Protein AF-A0A1S0UBB4-F1 (afdb_monomer_lite)

Foldseek 3Di:
DDPPPPPPPPCDPVNVVVVVVVVVVVVVVVVCVVVLVVLVVVLVVLVVVLVVLCVVVVDPVVLVVVLVVVLVVLVVLQPDFPDDVVVVVVVCPPPDDDDDPDDDPPDPPTDGSDDVSRSSVVNVVSSVVSSVVSVD

Radius of gyration: 22.3 Å; chains: 1; bounding box: 66×46×52 Å

InterPro domains:
  IPR004932 Retrieval of early ER protein Rer1 [PF03248] (18-136)
  IPR004932 Retrieval of early ER protein Rer1 [PTHR10743] (4-136)

Secondary structure (DSSP, 8-state):
------------HHHHHHHHHHHHHHHHHHHHTT-HHHHHHHHHHHHHHHHHHHHHHT--HHHHHHHHHHHHHHHHHHHSBS--HHHHHHHTTSS----------------BSS-HHHHHHHHHHHHHHHHHHT--

Structure (mmCIF, N/CA/C/O backbone):
data_AF-A0A1S0UBB4-F1
#
_entry.id   AF-A0A1S0UBB4-F1
#
loop_
_atom_site.group_PDB
_atom_site.id
_atom_site.type_symbol
_atom_site.label_atom_id
_atom_site.label_alt_id
_atom_site.label_comp_id
_atom_site.label_asym_id
_atom_site.label_entity_id
_atom_site.label_seq_id
_atom_site.pdbx_PDB_ins_code
_atom_site.Cartn_x
_atom_site.Cartn_y
_atom_site.Cartn_z
_atom_site.occupancy
_atom_site.B_iso_or_equiv
_atom_site.auth_seq_id
_atom_site.auth_comp_id
_atom_site.auth_asym_id
_atom_site.auth_atom_id
_atom_site.pdbx_PDB_model_num
ATOM 1 N N . MET A 1 1 ? 46.750 29.339 -15.218 1.00 44.97 1 MET A N 1
ATOM 2 C CA . MET A 1 1 ? 46.501 27.895 -15.053 1.00 44.97 1 MET A CA 1
ATOM 3 C C . MET A 1 1 ? 45.672 27.759 -13.791 1.00 44.97 1 MET A C 1
ATOM 5 O O . MET A 1 1 ? 46.229 27.796 -12.705 1.00 44.97 1 MET A O 1
ATOM 9 N N . GLU A 1 2 ? 44.350 27.806 -13.948 1.00 42.06 2 GLU A N 1
ATOM 10 C CA . GLU A 1 2 ? 43.378 27.629 -12.864 1.00 42.06 2 GLU A CA 1
ATOM 11 C C . GLU A 1 2 ? 43.283 26.144 -12.527 1.00 42.06 2 GLU A C 1
ATOM 13 O O . GLU A 1 2 ? 42.892 25.338 -13.366 1.00 42.06 2 GLU A O 1
ATOM 18 N N . ASP A 1 3 ? 43.682 25.801 -11.308 1.00 49.94 3 ASP A N 1
ATOM 19 C CA . ASP A 1 3 ? 43.616 24.453 -10.755 1.00 49.94 3 ASP A CA 1
ATOM 20 C C . ASP A 1 3 ? 42.564 24.474 -9.635 1.00 49.94 3 ASP A C 1
ATOM 22 O O . ASP A 1 3 ? 42.865 24.693 -8.461 1.00 49.94 3 ASP A O 1
ATOM 26 N N . SER A 1 4 ? 41.285 24.427 -10.018 1.00 55.31 4 SER A N 1
ATOM 27 C CA . SER A 1 4 ? 40.160 24.593 -9.081 1.00 55.31 4 SER A CA 1
ATOM 28 C C . SER A 1 4 ? 38.869 23.879 -9.505 1.00 55.31 4 SER A C 1
ATOM 30 O O . SER A 1 4 ? 37.773 24.380 -9.261 1.00 55.31 4 SER A O 1
ATOM 32 N N . SER A 1 5 ? 38.947 22.684 -10.107 1.00 54.59 5 SER A N 1
ATOM 33 C CA . SER A 1 5 ? 37.729 21.928 -10.466 1.00 54.59 5 SER A CA 1
ATOM 34 C C . SER A 1 5 ? 37.812 20.404 -10.322 1.00 54.59 5 SER A C 1
ATOM 36 O O . SER A 1 5 ? 37.234 19.676 -11.119 1.00 54.59 5 SER A O 1
ATOM 38 N N . ASP A 1 6 ? 38.443 19.902 -9.255 1.00 54.12 6 ASP A N 1
ATOM 39 C CA . ASP A 1 6 ? 38.297 18.486 -8.865 1.00 54.12 6 ASP A CA 1
ATOM 40 C C . ASP A 1 6 ? 37.717 18.329 -7.448 1.00 54.12 6 ASP A C 1
ATOM 42 O O . ASP A 1 6 ? 38.118 17.487 -6.641 1.00 54.12 6 ASP A O 1
ATOM 46 N N . LEU A 1 7 ? 36.704 19.147 -7.137 1.00 55.44 7 LEU A N 1
ATOM 47 C CA . LEU A 1 7 ? 35.760 18.862 -6.055 1.00 55.44 7 LEU A CA 1
ATOM 48 C C . LEU A 1 7 ? 34.796 17.769 -6.527 1.00 55.44 7 LEU A C 1
ATOM 50 O O . LEU A 1 7 ? 33.606 17.996 -6.728 1.00 55.44 7 LEU A O 1
ATOM 54 N N . ARG A 1 8 ? 35.328 16.558 -6.719 1.00 60.72 8 ARG A N 1
ATOM 55 C CA . ARG A 1 8 ? 34.530 15.335 -6.796 1.00 60.72 8 ARG A CA 1
ATOM 56 C C . ARG A 1 8 ? 33.705 15.248 -5.523 1.00 60.72 8 ARG A C 1
ATOM 58 O O . ARG A 1 8 ? 34.230 14.908 -4.459 1.00 60.72 8 ARG A O 1
ATOM 65 N N . ASP A 1 9 ? 32.427 15.579 -5.661 1.00 58.94 9 ASP A N 1
ATOM 66 C CA . ASP A 1 9 ? 31.404 15.436 -4.639 1.00 58.94 9 ASP A CA 1
ATOM 67 C C . ASP A 1 9 ? 31.554 14.055 -4.005 1.00 58.94 9 ASP A C 1
ATOM 69 O O . ASP A 1 9 ? 31.320 13.016 -4.632 1.00 58.94 9 ASP A O 1
ATOM 73 N N . ARG A 1 10 ? 32.063 14.020 -2.770 1.00 57.59 10 ARG A N 1
ATOM 74 C CA . ARG A 1 10 ? 32.199 12.770 -2.032 1.00 57.59 10 ARG A CA 1
ATOM 75 C C . ARG A 1 10 ? 30.773 12.285 -1.803 1.00 57.59 10 ARG A C 1
ATOM 77 O O . ARG A 1 10 ? 30.052 12.956 -1.065 1.00 57.59 10 ARG A O 1
ATOM 84 N N . PRO A 1 11 ? 30.345 11.145 -2.378 1.00 56.31 11 PRO A N 1
ATOM 85 C CA . PRO A 1 11 ? 28.989 10.678 -2.164 1.00 56.31 11 PRO A CA 1
ATOM 86 C C . PRO A 1 11 ? 28.823 10.469 -0.665 1.00 56.31 11 PRO A C 1
ATOM 88 O O . PRO A 1 11 ? 29.583 9.706 -0.050 1.00 56.31 11 PRO A O 1
ATOM 91 N N . SER A 1 12 ? 27.885 11.220 -0.085 1.00 67.94 12 SER A N 1
ATOM 92 C CA . SER A 1 12 ? 27.623 11.248 1.347 1.00 67.94 12 SER A CA 1
ATOM 93 C C . SER A 1 12 ? 27.463 9.822 1.868 1.00 67.94 12 SER A C 1
ATOM 95 O O . SER A 1 12 ? 26.962 8.940 1.167 1.00 67.94 12 SER A O 1
ATOM 97 N N . ILE A 1 13 ? 27.879 9.574 3.108 1.00 65.56 13 ILE A N 1
ATOM 98 C CA . ILE A 1 13 ? 27.717 8.272 3.774 1.00 65.56 13 ILE A CA 1
ATOM 99 C C . ILE A 1 13 ? 26.264 7.775 3.630 1.00 65.56 13 ILE A C 1
ATOM 101 O O . ILE A 1 13 ? 26.015 6.611 3.330 1.00 65.56 13 ILE A O 1
ATOM 105 N N . VAL A 1 14 ? 25.323 8.714 3.715 1.00 64.62 14 VAL A N 1
ATOM 106 C CA . VAL A 1 14 ? 23.889 8.545 3.487 1.00 64.62 14 VAL A CA 1
ATOM 107 C C . VAL A 1 14 ? 23.587 8.026 2.073 1.00 64.62 14 VAL A C 1
ATOM 109 O O . VAL A 1 14 ? 22.919 7.006 1.942 1.00 64.62 14 VAL A O 1
ATOM 112 N N . SER A 1 15 ? 24.137 8.630 1.013 1.00 67.38 15 SER A N 1
ATOM 113 C CA . SER A 1 15 ? 23.962 8.151 -0.372 1.00 67.38 15 SER A CA 1
ATOM 114 C C . SER A 1 15 ? 24.525 6.742 -0.608 1.00 67.38 15 SER A C 1
ATOM 116 O O . SER A 1 15 ? 23.924 5.958 -1.340 1.00 67.38 15 SER A O 1
ATOM 118 N N . ARG A 1 16 ? 25.627 6.376 0.065 1.00 66.88 16 ARG A N 1
ATOM 119 C CA . ARG A 1 16 ? 26.203 5.020 0.010 1.00 66.88 16 ARG A CA 1
ATOM 120 C C . ARG A 1 16 ? 25.346 3.993 0.753 1.00 66.88 16 ARG A C 1
ATOM 122 O O . ARG A 1 16 ? 25.224 2.856 0.306 1.00 66.88 16 ARG A O 1
ATOM 129 N N . PHE A 1 17 ? 24.730 4.381 1.870 1.00 71.00 17 PHE A N 1
ATOM 130 C CA . PHE A 1 17 ? 23.769 3.531 2.574 1.00 71.00 17 PHE A CA 1
ATOM 131 C C . PHE A 1 17 ? 22.474 3.359 1.778 1.00 71.00 17 PHE A C 1
ATOM 133 O O . PHE A 1 17 ? 21.998 2.232 1.663 1.00 71.00 17 PHE A O 1
ATOM 140 N N . PHE A 1 18 ? 21.943 4.426 1.172 1.00 69.31 18 PHE A N 1
ATOM 141 C CA . PHE A 1 18 ? 20.769 4.349 0.299 1.00 69.31 18 PHE A CA 1
ATOM 142 C C . PHE A 1 18 ? 21.031 3.500 -0.946 1.00 69.31 18 PHE A C 1
ATOM 144 O O . PHE A 1 18 ? 20.192 2.668 -1.283 1.00 69.31 18 PHE A O 1
ATOM 151 N N . SER A 1 19 ? 22.197 3.628 -1.588 1.00 70.50 19 SER A N 1
ATOM 152 C CA . SER A 1 19 ? 22.545 2.786 -2.739 1.00 70.50 19 SER A CA 1
ATOM 153 C C . SER A 1 19 ? 22.743 1.322 -2.336 1.00 70.50 19 SER A C 1
ATOM 155 O O . SER A 1 19 ? 22.227 0.427 -3.000 1.00 70.50 19 SER A O 1
ATOM 157 N N . SER A 1 20 ? 23.391 1.054 -1.198 1.00 69.50 20 SER A N 1
ATOM 158 C CA . SER A 1 20 ? 23.527 -0.306 -0.658 1.00 69.50 20 SER A CA 1
ATOM 159 C C . SER A 1 20 ? 22.175 -0.927 -0.280 1.00 69.50 20 SER A C 1
ATOM 161 O O . SER A 1 20 ? 21.941 -2.112 -0.529 1.00 69.50 20 SER A O 1
ATOM 163 N N . LEU A 1 21 ? 21.263 -0.137 0.293 1.00 71.44 21 LEU A N 1
ATOM 164 C CA . LEU A 1 21 ? 19.915 -0.570 0.651 1.00 71.44 21 LEU A CA 1
ATOM 165 C C . LEU A 1 21 ? 19.060 -0.823 -0.593 1.00 71.44 21 LEU A C 1
ATOM 167 O O . LEU A 1 21 ? 18.363 -1.831 -0.639 1.00 71.44 21 LEU A O 1
ATOM 171 N N . ALA A 1 22 ? 19.165 0.031 -1.614 1.00 70.19 22 ALA A N 1
ATOM 172 C CA . ALA A 1 22 ? 18.490 -0.149 -2.895 1.00 70.19 22 ALA A CA 1
ATOM 173 C C . ALA A 1 22 ? 18.956 -1.428 -3.604 1.00 70.19 22 ALA A C 1
ATOM 175 O O . ALA A 1 22 ? 18.121 -2.195 -4.068 1.00 70.19 22 ALA A O 1
ATOM 176 N N . VAL A 1 23 ? 20.262 -1.723 -3.611 1.00 74.56 23 VAL A N 1
ATOM 177 C CA . VAL A 1 23 ? 20.805 -2.963 -4.197 1.00 74.56 23 VAL A CA 1
ATOM 178 C C . VAL A 1 23 ? 20.330 -4.202 -3.435 1.00 74.56 23 VAL A C 1
ATOM 180 O O . VAL A 1 23 ? 19.911 -5.180 -4.051 1.00 74.56 23 VAL A O 1
ATOM 183 N N . LYS A 1 24 ? 20.340 -4.173 -2.096 1.00 69.62 24 LYS A N 1
ATOM 184 C CA . LYS A 1 24 ? 19.804 -5.277 -1.281 1.00 69.62 24 LYS A CA 1
ATOM 185 C C . LYS A 1 24 ? 18.306 -5.457 -1.500 1.00 69.62 24 LYS A C 1
ATOM 187 O O . LYS A 1 24 ? 17.846 -6.586 -1.617 1.00 69.62 24 LYS A O 1
ATOM 192 N N . TYR A 1 25 ? 17.558 -4.361 -1.576 1.00 68.00 25 TYR A N 1
ATOM 193 C CA . TYR A 1 25 ? 16.137 -4.378 -1.893 1.00 68.00 25 TYR A CA 1
ATOM 194 C C . TYR A 1 25 ? 15.902 -5.024 -3.262 1.00 68.00 25 TYR A C 1
ATOM 196 O O . TYR A 1 25 ? 15.166 -6.001 -3.328 1.00 68.00 25 TYR A O 1
ATOM 204 N N . GLN A 1 26 ? 16.612 -4.592 -4.309 1.00 67.38 26 GLN A N 1
ATOM 205 C CA . GLN A 1 26 ? 16.568 -5.192 -5.648 1.00 67.38 26 GLN A CA 1
ATOM 206 C C . GLN A 1 26 ? 16.888 -6.699 -5.621 1.00 67.38 26 GLN A C 1
ATOM 208 O O . GLN A 1 26 ? 16.177 -7.496 -6.219 1.00 67.38 26 GLN A O 1
ATOM 213 N N . TYR A 1 27 ? 17.890 -7.113 -4.842 1.00 71.75 27 TYR A N 1
ATOM 214 C CA . TYR A 1 27 ? 18.242 -8.523 -4.663 1.00 71.75 27 TYR A CA 1
ATOM 215 C C . TYR A 1 27 ? 17.114 -9.342 -4.007 1.00 71.75 27 TYR A C 1
ATOM 217 O O . TYR A 1 27 ? 16.795 -10.446 -4.454 1.00 71.75 27 TYR A O 1
ATOM 225 N N . TYR A 1 28 ? 16.475 -8.813 -2.958 1.00 62.84 28 TYR A N 1
ATOM 226 C CA . TYR A 1 28 ? 15.310 -9.459 -2.344 1.00 62.84 28 TYR A CA 1
ATOM 227 C C . TYR A 1 28 ? 14.104 -9.482 -3.289 1.00 62.84 28 TYR A C 1
ATOM 229 O O . TYR A 1 28 ? 13.375 -10.474 -3.311 1.00 62.84 28 TYR A O 1
ATOM 237 N N . LEU A 1 29 ? 13.915 -8.430 -4.090 1.00 61.78 29 LEU A N 1
ATOM 238 C CA . LEU A 1 29 ? 12.887 -8.373 -5.124 1.00 61.78 29 LEU A CA 1
ATOM 239 C C . LEU A 1 29 ? 13.068 -9.492 -6.150 1.00 61.78 29 LEU A C 1
ATOM 241 O O . LEU A 1 29 ? 12.124 -10.249 -6.382 1.00 61.78 29 LEU A O 1
ATOM 245 N N . ASP A 1 30 ? 14.284 -9.651 -6.672 1.00 65.75 30 ASP A N 1
ATOM 246 C CA . ASP A 1 30 ? 14.628 -10.675 -7.658 1.00 65.75 30 ASP A CA 1
ATOM 247 C C . ASP A 1 30 ? 14.475 -12.091 -7.088 1.00 65.75 30 ASP A C 1
ATOM 249 O O . ASP A 1 30 ? 13.971 -12.991 -7.761 1.00 65.75 30 ASP A O 1
ATOM 253 N N . LYS A 1 31 ? 14.818 -12.287 -5.809 1.00 64.94 31 LYS A N 1
ATOM 254 C CA . LYS A 1 31 ? 14.660 -13.571 -5.108 1.00 64.94 31 LYS A CA 1
ATOM 255 C C . LYS A 1 31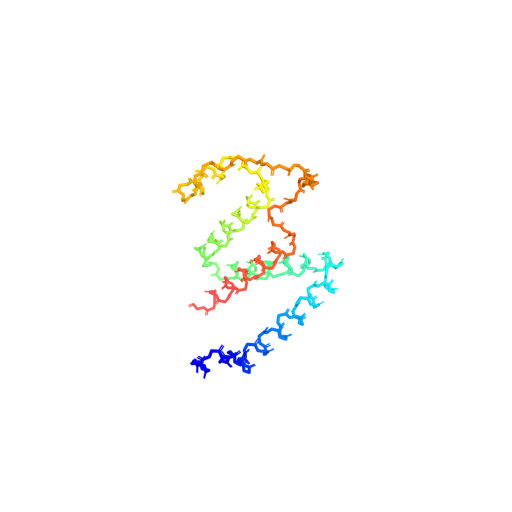 ? 13.200 -13.928 -4.815 1.00 64.94 31 LYS A C 1
ATOM 257 O O . LYS A 1 31 ? 12.859 -15.108 -4.751 1.00 64.94 31 LYS A O 1
ATOM 262 N N . LEU A 1 32 ? 12.335 -12.930 -4.627 1.00 60.38 32 LEU A N 1
ATOM 263 C CA . LEU A 1 32 ? 10.899 -13.132 -4.424 1.00 60.38 32 LEU A CA 1
ATOM 264 C C . LEU A 1 32 ? 10.157 -13.366 -5.747 1.00 60.38 32 LEU A C 1
ATOM 266 O O . LEU A 1 32 ? 9.050 -13.905 -5.711 1.00 60.38 32 LEU A O 1
ATOM 270 N N . THR A 1 33 ? 10.739 -12.977 -6.894 1.00 62.66 33 THR A N 1
ATOM 271 C CA . THR A 1 33 ? 10.159 -13.086 -8.250 1.00 62.66 33 THR A CA 1
ATOM 272 C C . THR A 1 33 ? 9.453 -14.408 -8.558 1.00 62.66 33 THR A C 1
ATOM 274 O O . THR A 1 33 ? 8.326 -14.324 -9.053 1.00 62.66 33 THR A O 1
ATOM 277 N N . PRO A 1 34 ? 9.997 -15.597 -8.233 1.00 73.38 34 PRO A N 1
ATOM 278 C CA . PRO A 1 34 ? 9.362 -16.861 -8.605 1.00 73.38 34 PRO A CA 1
ATOM 279 C C . PRO A 1 34 ? 8.096 -17.201 -7.800 1.00 73.38 34 PRO A C 1
ATOM 281 O O . PRO A 1 34 ? 7.262 -17.969 -8.273 1.00 73.38 34 PRO A O 1
ATOM 284 N N . TYR A 1 35 ? 7.890 -16.627 -6.611 1.00 73.56 35 TYR A N 1
ATOM 285 C CA . TYR A 1 35 ? 6.793 -17.023 -5.715 1.00 73.56 35 TYR A CA 1
ATOM 286 C C . TYR A 1 35 ? 5.532 -16.164 -5.895 1.00 73.56 35 TYR A C 1
ATOM 288 O O . TYR A 1 35 ? 5.032 -15.563 -4.942 1.00 73.56 35 TYR A O 1
ATOM 296 N N . SER A 1 36 ? 4.996 -16.098 -7.118 1.00 71.50 36 SER A N 1
ATOM 297 C CA . SER A 1 36 ? 3.793 -15.298 -7.411 1.00 71.50 36 SER A CA 1
ATOM 298 C C . SER A 1 36 ? 2.573 -15.740 -6.581 1.00 71.50 36 SER A C 1
ATOM 300 O O . SER A 1 36 ? 1.923 -14.908 -5.952 1.00 71.50 36 SER A O 1
ATOM 302 N N . SER A 1 37 ? 2.317 -17.047 -6.457 1.00 76.56 37 SER A N 1
ATOM 303 C CA . SER A 1 37 ? 1.146 -17.570 -5.730 1.00 76.56 37 SER A CA 1
ATOM 304 C C . SER A 1 37 ? 1.132 -17.201 -4.242 1.00 76.56 37 SER A C 1
ATOM 306 O O . SER A 1 37 ? 0.086 -16.854 -3.699 1.00 76.56 37 SER A O 1
ATOM 308 N N . ILE A 1 38 ? 2.295 -17.223 -3.582 1.00 83.25 38 ILE A N 1
ATOM 309 C CA . ILE A 1 38 ? 2.415 -16.889 -2.153 1.00 83.25 38 ILE A CA 1
ATOM 310 C C . ILE A 1 38 ? 2.132 -15.401 -1.930 1.00 83.25 38 ILE A C 1
ATOM 312 O O . ILE A 1 38 ? 1.422 -15.042 -0.993 1.00 83.25 38 ILE A O 1
ATOM 316 N N . ARG A 1 39 ? 2.631 -14.530 -2.816 1.00 84.25 39 ARG A N 1
ATOM 317 C CA . ARG A 1 39 ? 2.359 -13.086 -2.762 1.00 84.25 39 ARG A CA 1
ATOM 318 C C . ARG A 1 39 ? 0.862 -12.813 -2.820 1.00 84.25 39 ARG A C 1
ATOM 320 O O . ARG A 1 39 ? 0.327 -12.132 -1.947 1.00 84.25 39 ARG A O 1
ATOM 327 N N . TRP A 1 40 ? 0.178 -13.364 -3.818 1.00 85.00 40 TRP A N 1
ATOM 328 C CA . TRP A 1 40 ? -1.263 -13.180 -3.964 1.00 85.00 40 TRP A CA 1
ATOM 329 C C . TRP A 1 40 ? -2.045 -13.777 -2.792 1.00 85.00 40 TRP A C 1
ATOM 331 O O . TRP A 1 40 ? -2.980 -13.137 -2.320 1.00 85.00 40 TRP A O 1
ATOM 341 N N . GLY A 1 41 ? -1.604 -14.913 -2.240 1.00 89.25 41 GLY A N 1
ATOM 342 C CA . GLY A 1 41 ? -2.151 -15.459 -0.995 1.00 89.25 41 GLY A CA 1
ATOM 343 C C . GLY A 1 41 ? -2.058 -14.476 0.178 1.00 89.25 41 GLY A C 1
ATOM 344 O O . GLY A 1 41 ? -3.050 -14.239 0.862 1.00 89.25 41 GLY A O 1
ATOM 345 N N . ILE A 1 42 ? -0.901 -13.831 0.364 1.00 88.12 42 ILE A N 1
ATOM 346 C CA . ILE A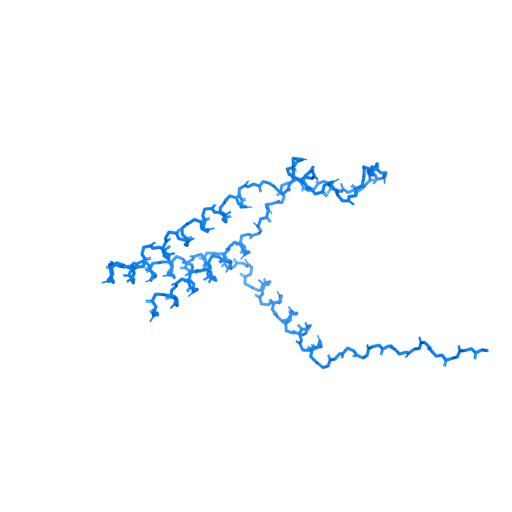 1 42 ? -0.709 -12.797 1.394 1.00 88.12 42 ILE A CA 1
ATOM 347 C C . ILE A 1 42 ? -1.607 -11.579 1.129 1.00 88.12 42 ILE A C 1
ATOM 349 O O . ILE A 1 42 ? -2.230 -11.073 2.058 1.00 88.12 42 ILE A O 1
ATOM 353 N N . ALA A 1 43 ? -1.718 -11.116 -0.120 1.00 88.56 43 ALA A N 1
ATOM 354 C CA . ALA A 1 43 ? -2.583 -9.980 -0.459 1.00 88.56 43 ALA A CA 1
ATOM 355 C C . ALA A 1 43 ? -4.055 -10.257 -0.164 1.00 88.56 43 ALA A C 1
ATOM 357 O O . ALA A 1 43 ? -4.716 -9.438 0.471 1.00 88.56 43 ALA A O 1
ATOM 358 N N . ILE A 1 44 ? -4.548 -11.426 -0.570 1.00 91.00 44 ILE A N 1
ATOM 359 C CA . ILE A 1 44 ? -5.920 -11.847 -0.293 1.00 91.00 44 ILE A CA 1
ATOM 360 C C . ILE A 1 44 ? -6.147 -11.936 1.220 1.00 91.00 44 ILE A C 1
ATOM 362 O O . ILE A 1 44 ? -7.153 -11.427 1.705 1.00 91.00 44 ILE A O 1
ATOM 366 N N . ALA A 1 45 ? -5.199 -12.495 1.981 1.00 92.94 45 ALA A N 1
ATOM 367 C CA . ALA A 1 45 ? -5.299 -12.564 3.438 1.00 92.94 45 ALA A CA 1
ATOM 368 C C . ALA A 1 45 ? -5.406 -11.172 4.094 1.00 92.94 45 ALA A C 1
ATOM 370 O O . ALA A 1 45 ? -6.263 -10.967 4.951 1.00 92.94 45 ALA A O 1
ATOM 371 N N . PHE A 1 46 ? -4.595 -10.197 3.664 1.00 92.25 46 PHE A N 1
ATOM 372 C CA . PHE A 1 46 ? -4.673 -8.814 4.158 1.00 92.25 46 PHE A CA 1
ATOM 373 C C . PHE A 1 46 ? -6.008 -8.141 3.821 1.00 92.25 46 PHE A C 1
ATOM 375 O O . PHE A 1 46 ? -6.584 -7.460 4.668 1.00 92.25 46 PHE A O 1
ATOM 382 N N . VAL A 1 47 ? -6.525 -8.349 2.607 1.00 91.81 47 VAL A N 1
ATOM 383 C CA . VAL A 1 47 ? -7.832 -7.813 2.200 1.00 91.81 47 VAL A CA 1
ATOM 384 C C . VAL A 1 47 ? -8.961 -8.447 3.012 1.00 91.81 47 VAL A C 1
ATOM 386 O O . VAL A 1 47 ? -9.843 -7.730 3.472 1.00 91.81 47 VAL A O 1
ATOM 389 N N . ILE A 1 48 ? -8.926 -9.762 3.248 1.00 93.19 48 ILE A N 1
ATOM 390 C CA . ILE A 1 48 ? -9.917 -10.453 4.086 1.00 93.19 48 ILE A CA 1
ATOM 391 C C . ILE A 1 48 ? -9.882 -9.915 5.518 1.00 93.19 48 ILE A C 1
ATOM 393 O O . ILE A 1 48 ? -10.937 -9.620 6.069 1.00 93.19 48 ILE A O 1
ATOM 397 N N . LEU A 1 49 ? -8.695 -9.740 6.108 1.00 93.12 49 LEU A N 1
ATOM 398 C CA . LEU A 1 49 ? -8.554 -9.153 7.445 1.00 93.12 49 LEU A CA 1
ATOM 399 C C . LEU A 1 49 ? -9.120 -7.728 7.511 1.00 93.12 49 LEU A C 1
ATOM 401 O O . LEU A 1 49 ? -9.809 -7.384 8.470 1.00 93.12 49 LEU A O 1
ATOM 405 N N . PHE A 1 50 ? -8.873 -6.910 6.486 1.00 91.50 50 PHE A N 1
ATOM 406 C CA . PHE A 1 50 ? -9.456 -5.573 6.387 1.00 91.50 50 PHE A CA 1
ATOM 407 C C . PHE A 1 50 ? -10.988 -5.622 6.281 1.00 91.50 50 PHE A C 1
ATOM 409 O O . PHE A 1 50 ? -11.672 -4.912 7.012 1.00 91.50 50 PHE A O 1
ATOM 416 N N . LEU A 1 51 ? -11.543 -6.486 5.427 1.00 90.31 51 LEU A N 1
ATOM 417 C CA . LEU A 1 51 ? -12.994 -6.631 5.278 1.00 90.31 51 LEU A CA 1
ATOM 418 C C . LEU A 1 51 ? -13.654 -7.155 6.554 1.00 90.31 51 LEU A C 1
ATOM 420 O O . LEU A 1 51 ? -14.679 -6.620 6.964 1.00 90.31 51 LEU A O 1
ATOM 424 N N . TRP A 1 52 ? -13.049 -8.148 7.210 1.00 92.56 52 TRP A N 1
ATOM 425 C CA . TRP A 1 52 ? -13.491 -8.639 8.515 1.00 92.56 52 TRP A CA 1
ATOM 426 C C . TRP A 1 52 ? -13.596 -7.482 9.509 1.00 92.56 52 TRP A C 1
ATOM 428 O O . TRP A 1 52 ? -14.630 -7.293 10.147 1.00 92.56 52 TRP A O 1
ATOM 438 N N . ARG A 1 53 ? -12.547 -6.656 9.589 1.00 91.00 53 ARG A N 1
ATOM 439 C CA . ARG A 1 53 ? -12.500 -5.496 10.481 1.00 91.00 53 ARG A CA 1
ATOM 440 C C . ARG A 1 53 ? -13.601 -4.475 10.179 1.00 91.00 53 ARG A C 1
ATOM 442 O O . ARG A 1 53 ? -14.228 -3.970 11.107 1.00 91.00 53 ARG A O 1
ATOM 449 N N . VAL A 1 54 ? -13.845 -4.180 8.903 1.00 90.75 54 VAL A N 1
ATOM 450 C CA . VAL A 1 54 ? -14.904 -3.253 8.466 1.00 90.75 54 VAL A CA 1
ATOM 451 C C . VAL A 1 54 ? -16.295 -3.782 8.829 1.00 90.75 54 VAL A C 1
ATOM 453 O O . VAL A 1 54 ? -17.139 -3.007 9.277 1.00 90.75 54 VAL A O 1
ATOM 456 N N . VAL A 1 55 ? -16.529 -5.091 8.688 1.00 90.25 55 VAL A N 1
ATOM 457 C CA . VAL A 1 55 ? -17.808 -5.727 9.041 1.00 90.25 55 VAL A CA 1
ATOM 458 C C . VAL A 1 55 ? -18.057 -5.691 10.549 1.00 90.25 55 VAL A C 1
ATOM 460 O O . VAL A 1 55 ? -19.169 -5.360 10.954 1.00 90.25 55 VAL A O 1
ATOM 463 N N . GLU A 1 56 ? -17.047 -5.968 11.380 1.00 89.62 56 GLU A N 1
ATOM 464 C CA . GLU A 1 56 ? -17.183 -5.886 12.845 1.00 89.62 56 GLU A CA 1
ATOM 465 C C . GLU A 1 56 ? -17.512 -4.471 13.328 1.00 89.62 56 GLU A C 1
ATOM 467 O O . GLU A 1 56 ? -18.339 -4.293 14.218 1.00 89.62 56 GLU A O 1
ATOM 472 N N . LEU A 1 57 ? -16.860 -3.461 12.750 1.00 87.19 57 LEU A N 1
ATOM 473 C CA . LEU A 1 57 ? -17.034 -2.067 13.155 1.00 87.19 57 LEU A CA 1
ATOM 474 C C . LEU A 1 57 ? -18.251 -1.387 12.517 1.00 87.19 57 LEU A C 1
ATOM 476 O O . LEU A 1 57 ? -18.590 -0.278 12.925 1.00 87.19 57 LEU A O 1
ATOM 480 N N . GLN A 1 58 ? -18.867 -2.006 11.500 1.00 84.62 58 GLN A N 1
ATOM 481 C CA . GLN A 1 58 ? -19.955 -1.440 10.687 1.00 84.62 58 GLN A CA 1
ATOM 482 C C . GLN A 1 58 ? -19.720 0.033 10.289 1.00 84.62 58 GLN A C 1
ATOM 484 O O . GLN A 1 58 ? -20.645 0.850 10.265 1.00 84.62 58 GLN A O 1
ATOM 489 N N . GLY A 1 59 ? -18.468 0.383 9.981 1.00 81.94 59 GLY A N 1
ATOM 490 C CA . GLY A 1 59 ? -18.009 1.761 9.806 1.00 81.94 59 GLY A CA 1
ATOM 491 C C . GLY A 1 59 ? -16.901 1.888 8.763 1.00 81.94 59 GLY A C 1
ATOM 492 O O . GLY A 1 59 ? -16.558 0.930 8.080 1.00 81.94 59 GLY A O 1
ATOM 493 N N . PHE A 1 60 ? -16.330 3.088 8.623 1.00 85.62 60 PHE A N 1
ATOM 494 C CA . PHE A 1 60 ? -15.225 3.363 7.684 1.00 85.62 60 PHE A CA 1
ATOM 495 C C . PHE A 1 60 ? -15.558 3.077 6.206 1.00 85.62 60 PHE A C 1
ATOM 497 O O . PHE A 1 60 ? -14.689 2.727 5.400 1.00 85.62 60 PHE A O 1
ATOM 504 N N . TYR A 1 61 ? -16.818 3.299 5.817 1.00 87.75 61 TYR A N 1
ATOM 505 C CA . TYR A 1 61 ? -17.266 3.148 4.430 1.00 87.75 61 TYR A CA 1
ATOM 506 C C . TYR A 1 61 ? -16.475 4.043 3.474 1.00 87.75 61 TYR A C 1
ATOM 508 O O . TYR A 1 61 ? -16.050 3.580 2.424 1.00 87.75 61 TYR A O 1
ATOM 516 N N . ILE A 1 62 ? -16.191 5.291 3.862 1.00 89.75 62 ILE A N 1
ATOM 517 C CA . ILE A 1 62 ? -15.416 6.241 3.044 1.00 89.75 62 ILE A CA 1
ATOM 518 C C . ILE A 1 62 ? -14.012 5.692 2.744 1.00 89.75 62 ILE A C 1
ATOM 520 O O . ILE A 1 62 ? -13.573 5.723 1.597 1.00 89.75 62 ILE A O 1
ATOM 524 N N . VAL A 1 63 ? -13.332 5.135 3.752 1.00 90.38 63 VAL A N 1
ATOM 525 C CA . VAL A 1 63 ? -11.996 4.531 3.598 1.00 90.38 63 VAL A CA 1
ATOM 526 C C . VAL A 1 63 ? -12.063 3.311 2.679 1.00 90.38 63 VAL A C 1
ATOM 528 O O . VAL A 1 63 ? -11.228 3.153 1.791 1.00 90.38 63 VAL A O 1
ATOM 531 N N . THR A 1 64 ? -13.095 2.482 2.841 1.00 91.38 64 THR A N 1
ATOM 532 C CA . THR A 1 64 ? -13.333 1.305 1.994 1.00 91.38 64 THR A CA 1
ATOM 533 C C . THR A 1 64 ? -13.603 1.698 0.540 1.00 91.38 64 THR A C 1
ATOM 535 O O . THR A 1 64 ? -13.034 1.100 -0.371 1.00 91.38 64 THR A O 1
ATOM 538 N N . TYR A 1 65 ? -14.408 2.737 0.302 1.00 90.62 65 TYR A N 1
ATOM 539 C CA . TYR A 1 65 ? -14.664 3.266 -1.038 1.00 90.62 65 TYR A CA 1
ATOM 540 C C . TYR A 1 65 ? -13.396 3.839 -1.672 1.00 90.62 65 TYR A C 1
ATOM 542 O O . TYR A 1 65 ? -13.114 3.537 -2.829 1.00 90.62 65 TYR A O 1
ATOM 550 N N . ALA A 1 66 ? -12.596 4.600 -0.920 1.00 93.06 66 ALA A N 1
ATOM 551 C CA . ALA A 1 66 ? -11.320 5.119 -1.404 1.00 93.06 66 ALA A CA 1
ATOM 552 C C . ALA A 1 66 ? -10.357 3.985 -1.797 1.00 93.06 66 ALA A C 1
ATOM 554 O O . ALA A 1 66 ? -9.764 4.026 -2.876 1.00 93.06 66 ALA A O 1
ATOM 555 N N . LEU A 1 67 ? -10.252 2.936 -0.970 1.00 92.31 67 LEU A N 1
ATOM 556 C CA . LEU A 1 67 ? -9.455 1.745 -1.273 1.00 92.31 67 LEU A CA 1
ATOM 557 C C . LEU A 1 67 ? -9.979 1.012 -2.521 1.00 92.31 67 LEU A C 1
ATOM 559 O O . LEU A 1 67 ? -9.194 0.608 -3.377 1.00 92.31 67 LEU A O 1
ATOM 563 N N . GLY A 1 68 ? -11.299 0.869 -2.654 1.00 91.62 68 GLY A N 1
ATOM 564 C CA . GLY A 1 68 ? -11.932 0.228 -3.808 1.00 91.62 68 GLY A CA 1
ATOM 565 C C . GLY A 1 68 ? -11.677 0.981 -5.114 1.00 91.62 68 GLY A C 1
ATOM 566 O O . GLY A 1 68 ? -11.225 0.383 -6.089 1.00 91.62 68 GLY A O 1
ATOM 567 N N . ILE A 1 69 ? -11.887 2.300 -5.125 1.00 93.06 69 ILE A N 1
ATOM 568 C CA . ILE A 1 69 ? -11.597 3.162 -6.283 1.00 93.06 69 ILE A CA 1
ATOM 569 C C . ILE A 1 69 ? -10.110 3.090 -6.640 1.00 93.06 69 ILE A C 1
ATOM 571 O O . ILE A 1 69 ? -9.752 2.997 -7.814 1.00 93.06 69 ILE A O 1
ATOM 575 N N . TYR A 1 70 ? -9.236 3.064 -5.636 1.00 91.50 70 TYR A N 1
ATOM 576 C CA . TYR A 1 70 ? -7.807 2.898 -5.852 1.00 91.50 70 TYR A CA 1
ATOM 577 C C . TYR A 1 70 ? -7.464 1.565 -6.531 1.00 91.50 70 TYR A C 1
ATOM 579 O O . TYR A 1 70 ? -6.667 1.547 -7.469 1.00 91.50 70 TYR A O 1
ATOM 587 N N . TYR A 1 71 ? -8.084 0.455 -6.120 1.00 90.56 71 TYR A N 1
ATOM 588 C CA . TYR A 1 71 ? -7.900 -0.825 -6.806 1.00 90.56 71 TYR A CA 1
ATOM 589 C C . TYR A 1 71 ? -8.407 -0.799 -8.236 1.00 90.56 71 TYR A C 1
ATOM 591 O O . TYR A 1 71 ? -7.711 -1.300 -9.115 1.00 90.56 71 TYR A O 1
ATOM 599 N N . LEU A 1 72 ? -9.560 -0.183 -8.492 1.00 90.06 72 LEU A N 1
ATOM 600 C CA . LEU A 1 72 ? -10.065 -0.011 -9.854 1.00 90.06 72 LEU A CA 1
ATOM 601 C C . LEU A 1 72 ? -9.070 0.766 -10.722 1.00 90.06 72 LEU A C 1
ATOM 603 O O . LEU A 1 72 ? -8.769 0.333 -11.831 1.00 90.06 72 LEU A O 1
ATOM 607 N N . ASN A 1 73 ? -8.486 1.845 -10.197 1.00 88.31 73 ASN A N 1
ATOM 608 C CA . ASN A 1 73 ? -7.437 2.594 -10.887 1.00 88.31 73 ASN A CA 1
ATOM 609 C C . ASN A 1 73 ? -6.190 1.731 -11.155 1.00 88.31 73 ASN A C 1
ATOM 611 O O . ASN A 1 73 ? -5.608 1.774 -12.238 1.00 88.31 73 ASN A O 1
ATOM 615 N N . LEU A 1 74 ? -5.798 0.896 -10.193 1.00 85.69 74 LEU A N 1
ATOM 616 C CA . LEU A 1 74 ? -4.663 -0.011 -10.342 1.00 85.69 74 LEU A CA 1
ATOM 617 C C . LEU A 1 74 ? -4.928 -1.096 -11.400 1.00 85.69 74 LEU A C 1
ATOM 619 O O . LEU A 1 74 ? -4.025 -1.451 -12.157 1.00 85.69 74 LEU A O 1
ATOM 623 N N . PHE A 1 75 ? -6.163 -1.600 -11.475 1.00 84.94 75 PHE A N 1
ATOM 624 C CA . PHE A 1 75 ? -6.609 -2.533 -12.510 1.00 84.94 75 PHE A CA 1
ATOM 625 C C . PHE A 1 75 ? -6.670 -1.871 -13.884 1.00 84.94 75 PHE A C 1
ATOM 627 O O . PHE A 1 75 ? -6.216 -2.467 -14.857 1.00 84.94 75 PHE A O 1
ATOM 634 N N . LEU A 1 76 ? -7.154 -0.631 -13.970 1.00 83.50 76 LEU A N 1
ATOM 635 C CA . LEU A 1 76 ? -7.153 0.133 -15.214 1.00 83.50 76 LEU A CA 1
ATOM 636 C C . LEU A 1 76 ? -5.720 0.316 -15.723 1.00 83.50 76 LEU A C 1
ATOM 638 O O . LEU A 1 76 ? -5.411 -0.061 -16.847 1.00 83.50 76 LEU A O 1
ATOM 642 N N . ALA A 1 77 ? -4.806 0.759 -14.858 1.00 77.31 77 ALA A N 1
ATOM 643 C CA . ALA A 1 77 ? -3.391 0.902 -15.190 1.00 77.31 77 ALA A CA 1
ATOM 644 C C . ALA A 1 77 ? -2.696 -0.433 -15.530 1.00 77.31 77 ALA A C 1
ATOM 646 O O . ALA A 1 77 ? -1.648 -0.438 -16.174 1.00 77.31 77 ALA A O 1
ATOM 647 N N . PHE A 1 78 ? -3.245 -1.570 -15.099 1.00 75.88 78 PHE A N 1
ATOM 648 C CA . PHE A 1 78 ? -2.759 -2.900 -15.464 1.00 75.88 78 PHE A CA 1
ATOM 649 C C . PHE A 1 78 ? -3.270 -3.367 -16.835 1.00 75.88 78 PHE A C 1
ATOM 651 O O . PHE A 1 78 ? -2.538 -4.055 -17.550 1.00 75.88 78 PHE A O 1
ATOM 658 N N . LEU A 1 79 ? -4.505 -3.005 -17.194 1.00 74.69 79 LEU A N 1
ATOM 659 C CA . LEU A 1 79 ? -5.145 -3.371 -18.460 1.00 74.69 79 LEU A CA 1
ATOM 660 C C . LEU A 1 79 ? -4.752 -2.437 -19.612 1.00 74.69 79 LEU A C 1
ATOM 662 O O . LEU A 1 79 ? -4.612 -2.906 -20.740 1.00 74.69 79 LEU A O 1
ATOM 666 N N . THR A 1 80 ? -4.528 -1.148 -19.343 1.00 70.56 80 THR A N 1
ATOM 667 C CA . THR A 1 80 ? -4.111 -0.178 -20.362 1.00 70.56 80 THR A CA 1
ATOM 668 C C . THR A 1 80 ? -2.689 -0.498 -20.854 1.00 70.56 80 THR A C 1
ATOM 670 O O . THR A 1 80 ? -1.758 -0.594 -20.044 1.00 70.56 80 THR A O 1
ATOM 673 N N . PRO A 1 81 ? -2.469 -0.681 -22.168 1.00 60.94 81 PRO A N 1
ATOM 674 C CA . PRO A 1 81 ? -1.143 -0.958 -22.722 1.00 60.94 81 PRO A CA 1
ATOM 675 C C . PRO A 1 81 ? -0.184 0.233 -22.533 1.00 60.94 81 PRO A C 1
ATOM 677 O O . PRO A 1 81 ? -0.612 1.381 -22.464 1.00 60.94 81 PRO A O 1
ATOM 680 N N . LYS A 1 82 ? 1.137 -0.014 -22.430 1.00 55.47 82 LYS A N 1
ATOM 681 C CA . LYS A 1 82 ? 2.152 1.063 -22.275 1.00 55.47 82 LYS A CA 1
ATOM 682 C C . LYS A 1 82 ? 2.141 2.046 -23.426 1.00 55.47 82 LYS A C 1
ATOM 684 O O . LYS A 1 82 ? 2.246 3.240 -23.186 1.00 55.47 82 LYS A O 1
ATOM 689 N N . ILE A 1 83 ? 1.982 1.524 -24.628 1.00 51.62 83 ILE A N 1
ATOM 690 C CA . ILE A 1 83 ? 1.946 2.292 -25.858 1.00 51.62 83 ILE A CA 1
ATOM 691 C C . ILE A 1 83 ? 0.476 2.576 -26.144 1.00 51.62 83 ILE A C 1
ATOM 693 O O . ILE A 1 83 ? -0.212 1.745 -26.731 1.00 51.62 83 ILE A O 1
ATOM 697 N N . ASP A 1 84 ? -0.011 3.699 -25.636 1.00 48.50 84 ASP A N 1
ATOM 698 C CA . ASP A 1 84 ? -1.201 4.326 -26.192 1.00 48.50 84 ASP A CA 1
ATOM 699 C C . ASP A 1 84 ? -0.699 5.559 -26.952 1.00 48.50 84 ASP A C 1
ATOM 701 O O . ASP A 1 84 ? -0.200 6.479 -26.298 1.00 48.50 84 ASP A O 1
ATOM 705 N N . PRO A 1 85 ? -0.760 5.576 -28.298 1.00 50.56 85 PRO A N 1
ATOM 706 C CA . PRO A 1 85 ? -0.376 6.735 -29.101 1.00 50.56 85 PRO A CA 1
ATOM 707 C C . PRO A 1 85 ? -1.096 8.017 -28.671 1.00 50.56 85 PRO A C 1
ATOM 709 O O . PRO A 1 85 ? -0.589 9.094 -28.933 1.00 50.56 85 PRO A O 1
ATOM 712 N N . ALA A 1 86 ? -2.249 7.916 -27.995 1.00 53.38 86 ALA A N 1
ATOM 713 C CA . ALA A 1 86 ? -3.004 9.061 -27.492 1.00 53.38 86 ALA A CA 1
ATOM 714 C C . ALA A 1 86 ? -2.408 9.717 -26.230 1.00 53.38 86 ALA A C 1
ATOM 716 O O . ALA A 1 86 ? -2.761 10.852 -25.932 1.00 53.38 86 ALA A O 1
ATOM 717 N N . LEU A 1 87 ? -1.526 9.032 -25.487 1.00 52.06 87 LEU A N 1
ATOM 718 C CA . LEU A 1 87 ? -0.877 9.589 -24.290 1.00 52.06 87 LEU A CA 1
ATOM 719 C C . LEU A 1 87 ? 0.475 10.241 -24.586 1.00 52.06 87 LEU A C 1
ATOM 721 O O . LEU A 1 87 ? 0.886 11.093 -23.806 1.00 52.06 87 LEU A O 1
ATOM 725 N N . ASP A 1 88 ? 1.131 9.888 -25.700 1.00 50.91 88 ASP A N 1
ATOM 726 C CA . ASP A 1 88 ? 2.271 10.674 -26.198 1.00 50.91 88 ASP A CA 1
ATOM 727 C C . ASP A 1 88 ? 1.810 12.105 -26.509 1.00 50.91 88 ASP A C 1
ATOM 729 O O . ASP A 1 88 ? 2.463 13.047 -26.078 1.00 50.91 88 ASP A O 1
ATOM 733 N N . PHE A 1 89 ? 0.616 12.277 -27.095 1.00 48.78 89 PHE A N 1
ATOM 734 C CA . PHE A 1 89 ? 0.025 13.597 -27.363 1.00 48.78 89 PHE A CA 1
ATOM 735 C C . PHE A 1 89 ? -0.227 14.453 -26.110 1.00 48.78 89 PHE A C 1
ATOM 737 O O . PHE A 1 89 ? -0.232 15.672 -26.218 1.00 48.78 89 PHE A O 1
ATOM 744 N N . GLU A 1 90 ? -0.438 13.855 -24.931 1.00 51.94 90 GLU A N 1
ATOM 745 C CA . GLU A 1 90 ? -0.626 14.609 -23.676 1.00 51.94 90 GLU A CA 1
ATOM 746 C C . GLU A 1 90 ? 0.718 15.007 -23.031 1.00 51.94 90 GLU A C 1
ATOM 748 O O . GLU A 1 90 ? 0.771 15.933 -22.224 1.00 51.94 90 GLU A O 1
ATOM 753 N N . SER A 1 91 ? 1.813 14.320 -23.385 1.00 51.59 91 SER A N 1
ATOM 754 C CA . SER A 1 91 ? 3.189 14.665 -22.988 1.00 51.59 91 SER A CA 1
ATOM 755 C C . SER A 1 91 ? 3.968 15.466 -24.041 1.00 51.59 91 SER A C 1
ATOM 757 O O . SER A 1 91 ? 5.022 16.012 -23.724 1.00 51.59 91 SER A O 1
ATOM 759 N N . GLU A 1 92 ? 3.455 15.563 -25.269 1.00 47.88 92 GLU A N 1
ATOM 760 C CA . GLU A 1 92 ? 4.029 16.316 -26.398 1.00 47.88 92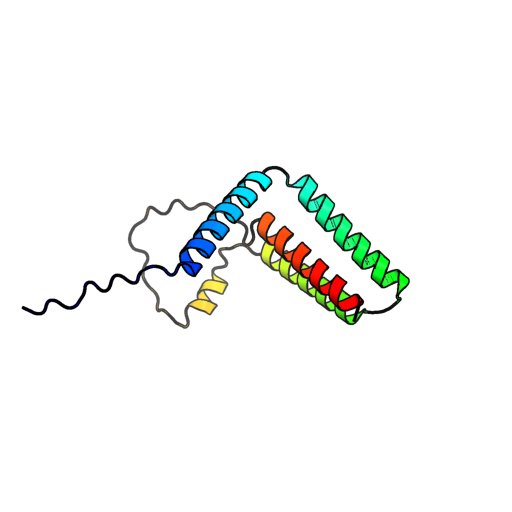 GLU A CA 1
ATOM 761 C C . GLU A 1 92 ? 3.784 17.837 -26.325 1.00 47.88 92 GLU A C 1
ATOM 763 O O . GLU A 1 92 ? 4.184 18.564 -27.231 1.00 47.88 92 GLU A O 1
ATOM 768 N N . ASP A 1 93 ? 3.193 18.358 -25.245 1.00 47.81 93 ASP A N 1
ATOM 769 C CA . ASP A 1 93 ? 3.089 19.812 -25.047 1.00 47.81 93 ASP A CA 1
ATOM 770 C C . ASP A 1 93 ? 4.410 20.457 -24.556 1.00 47.81 93 ASP A C 1
ATOM 772 O O . ASP A 1 93 ? 4.478 21.684 -24.447 1.00 47.81 93 ASP A O 1
ATOM 776 N N . GLU A 1 94 ? 5.477 19.680 -24.289 1.00 52.47 94 GLU A N 1
ATOM 777 C CA . GLU A 1 94 ? 6.773 20.226 -23.827 1.00 52.47 94 GLU A CA 1
ATOM 778 C C . GLU A 1 94 ? 8.002 19.897 -24.704 1.00 52.47 94 GLU A C 1
ATOM 780 O O . GLU A 1 94 ? 9.035 20.542 -24.533 1.00 52.47 94 GLU A O 1
ATOM 785 N N . ASP A 1 95 ? 7.926 18.993 -25.692 1.00 53.81 95 ASP A N 1
ATOM 786 C CA . ASP A 1 95 ? 9.043 18.773 -26.630 1.00 53.81 95 ASP A CA 1
ATOM 787 C C . ASP A 1 95 ? 8.536 18.415 -28.038 1.00 53.81 95 ASP A C 1
ATOM 789 O O . ASP A 1 95 ? 7.737 17.500 -28.224 1.00 53.81 95 ASP A O 1
ATOM 793 N N . GLY A 1 96 ? 8.952 19.199 -29.036 1.00 55.94 96 GLY A N 1
ATOM 794 C CA . GLY A 1 96 ? 8.389 19.173 -30.390 1.00 55.94 96 GLY A CA 1
ATOM 795 C C . GLY A 1 96 ? 8.706 17.903 -31.203 1.00 55.94 96 GLY A C 1
ATOM 796 O O . GLY A 1 96 ? 9.576 17.114 -30.829 1.00 55.94 96 GLY A O 1
ATOM 797 N N . PRO A 1 97 ? 8.063 17.713 -32.375 1.00 47.53 97 PRO A N 1
ATOM 798 C CA . PRO A 1 97 ? 8.137 16.463 -33.133 1.00 47.53 97 PRO A CA 1
ATOM 799 C C . PRO A 1 97 ? 9.559 16.199 -33.643 1.00 47.53 97 PRO A C 1
ATOM 801 O O . PRO A 1 97 ? 10.026 16.847 -34.585 1.00 47.53 97 PRO A O 1
ATOM 804 N N . THR A 1 98 ? 10.261 15.230 -33.053 1.00 55.59 98 THR A N 1
ATOM 805 C CA . THR A 1 98 ? 11.558 14.770 -33.565 1.00 55.59 98 THR A CA 1
ATOM 806 C C . THR A 1 98 ? 11.369 13.539 -34.450 1.00 55.59 98 THR A C 1
ATOM 808 O O . THR A 1 98 ? 10.752 12.545 -34.074 1.00 55.59 98 THR A O 1
ATOM 811 N N . LEU A 1 99 ? 11.874 13.618 -35.686 1.00 53.12 99 LEU A N 1
ATOM 812 C CA . LEU A 1 99 ? 11.792 12.520 -36.650 1.00 53.12 99 LEU A CA 1
ATOM 813 C C . LEU A 1 99 ? 12.641 11.322 -36.179 1.00 53.12 99 LEU A C 1
ATOM 815 O O . LEU A 1 99 ? 13.840 11.502 -35.933 1.00 53.12 99 LEU A O 1
ATOM 819 N N . PRO A 1 100 ? 12.097 10.087 -36.137 1.00 49.19 100 PRO A N 1
ATOM 820 C CA . PRO A 1 100 ? 12.865 8.919 -35.734 1.00 49.19 100 PRO A CA 1
ATOM 821 C C . PRO A 1 100 ? 13.841 8.550 -36.854 1.00 49.19 100 PRO A C 1
ATOM 823 O O . PRO A 1 100 ? 13.461 7.978 -37.876 1.00 49.19 100 PRO A O 1
ATOM 826 N N . SER A 1 101 ? 15.122 8.881 -36.685 1.00 48.47 101 SER A N 1
ATOM 827 C CA . SER A 1 101 ? 16.180 8.399 -37.572 1.00 48.47 101 SER A CA 1
ATOM 828 C C . SER A 1 101 ? 16.956 7.279 -36.882 1.00 48.47 101 SER A C 1
ATOM 830 O O . SER A 1 101 ? 17.566 7.499 -35.838 1.00 48.47 101 SER A O 1
ATOM 832 N N . LYS A 1 102 ? 16.990 6.128 -37.566 1.00 45.31 102 LYS A N 1
ATOM 833 C CA . LYS A 1 102 ? 17.798 4.913 -37.344 1.00 45.31 102 LYS A CA 1
ATOM 834 C C . LYS A 1 102 ? 17.094 3.793 -36.579 1.00 45.31 102 LYS A C 1
ATOM 836 O O . LYS A 1 102 ? 17.026 3.754 -35.358 1.00 45.31 102 LYS A O 1
ATOM 841 N N . GLY A 1 103 ? 16.622 2.836 -37.377 1.00 53.53 103 GLY A N 1
ATOM 842 C CA . GLY A 1 103 ? 16.081 1.570 -36.926 1.00 53.53 103 GLY A CA 1
ATOM 843 C C . GLY A 1 103 ? 17.161 0.643 -36.380 1.00 53.53 103 GLY A C 1
ATOM 844 O O . GLY A 1 103 ? 18.068 0.241 -37.100 1.00 53.53 103 GLY A O 1
ATOM 845 N N . SER A 1 104 ? 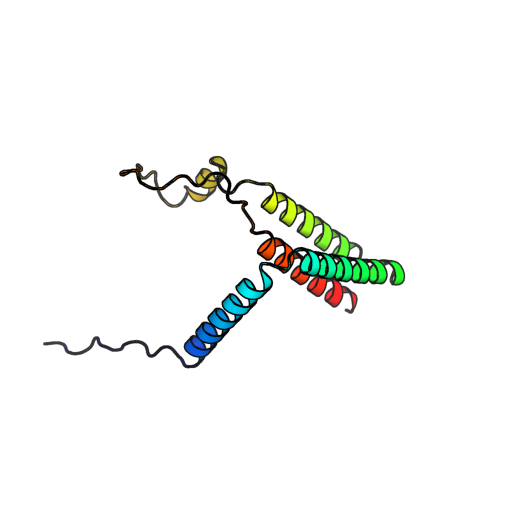17.008 0.287 -35.112 1.00 45.22 104 SER A N 1
ATOM 846 C CA . SER A 1 104 ? 17.397 -1.006 -34.538 1.00 45.22 104 SER A CA 1
ATOM 847 C C . SER A 1 104 ? 16.821 -1.179 -33.127 1.00 45.22 104 SER A C 1
ATOM 849 O O . SER A 1 104 ? 17.413 -1.870 -32.301 1.00 45.22 104 SER A O 1
ATOM 851 N N . GLU A 1 105 ? 15.686 -0.549 -32.816 1.00 50.97 105 GLU A N 1
ATOM 852 C CA . GLU A 1 105 ? 14.964 -0.842 -31.580 1.00 50.97 105 GLU A CA 1
ATOM 853 C C . GLU A 1 105 ? 14.031 -2.012 -31.867 1.00 50.97 105 GLU A C 1
ATOM 855 O O . GLU A 1 105 ? 12.969 -1.870 -32.467 1.00 50.97 105 GLU A O 1
ATOM 860 N N . GLU A 1 106 ? 14.513 -3.207 -31.532 1.00 52.88 106 GLU A N 1
ATOM 861 C CA . GLU A 1 106 ? 13.748 -4.446 -31.515 1.00 52.88 106 GLU A CA 1
ATOM 862 C C . GLU A 1 106 ? 12.415 -4.195 -30.791 1.00 52.88 106 GLU A C 1
ATOM 864 O O . GLU A 1 106 ? 12.360 -4.112 -29.563 1.00 52.88 106 GLU A O 1
ATOM 869 N N . PHE A 1 107 ? 11.339 -4.023 -31.565 1.00 49.97 107 PHE A N 1
ATOM 870 C CA . PHE A 1 107 ? 9.987 -3.871 -31.044 1.00 49.97 107 PHE A CA 1
ATOM 871 C C . PHE A 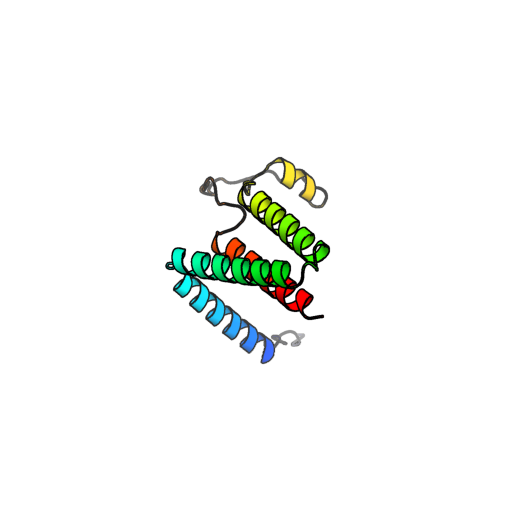1 107 ? 9.670 -5.118 -30.220 1.00 49.97 107 PHE A C 1
ATOM 873 O O . PHE A 1 107 ? 9.512 -6.205 -30.773 1.00 49.97 107 PHE A O 1
ATOM 880 N N . ARG A 1 108 ? 9.589 -4.965 -28.895 1.00 60.22 108 ARG A N 1
ATOM 881 C CA . ARG A 1 108 ? 9.112 -5.996 -27.965 1.00 60.22 108 ARG A CA 1
ATOM 882 C C . ARG A 1 108 ? 7.644 -5.707 -27.673 1.00 60.22 108 ARG A C 1
ATOM 884 O O . ARG A 1 108 ? 7.356 -4.900 -26.784 1.00 60.22 108 ARG A O 1
ATOM 891 N N . PRO A 1 109 ? 6.702 -6.287 -28.435 1.00 61.84 109 PRO A N 1
ATOM 892 C CA . PRO A 1 109 ? 5.308 -5.906 -28.334 1.00 61.84 109 PRO A CA 1
ATOM 893 C C . PRO A 1 109 ? 4.749 -6.410 -27.001 1.00 61.84 109 PRO A C 1
ATOM 895 O O . PRO A 1 109 ? 5.030 -7.531 -26.582 1.00 61.84 109 PRO A O 1
ATOM 898 N N . PHE A 1 110 ? 3.937 -5.571 -26.356 1.00 49.59 110 PHE A N 1
ATOM 899 C CA . PHE A 1 110 ? 3.192 -5.856 -25.124 1.00 49.59 110 PHE A CA 1
ATOM 900 C C . PHE A 1 110 ? 4.031 -6.122 -23.871 1.00 49.59 110 P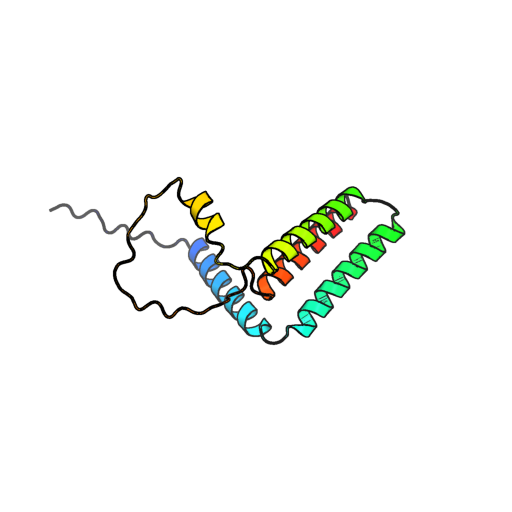HE A C 1
ATOM 902 O O . PHE A 1 110 ? 3.934 -7.159 -23.217 1.00 49.59 110 PHE A O 1
ATOM 909 N N . MET A 1 111 ? 4.753 -5.096 -23.425 1.00 48.00 111 MET A N 1
ATOM 910 C CA . MET A 1 111 ? 5.055 -4.973 -22.000 1.00 48.00 111 MET A CA 1
ATOM 911 C C . MET A 1 111 ? 3.867 -4.317 -21.284 1.00 48.00 111 MET A C 1
ATOM 913 O O . MET A 1 111 ? 3.542 -3.155 -21.530 1.00 48.00 111 MET A O 1
ATOM 917 N N . ARG A 1 112 ? 3.214 -5.061 -20.385 1.00 55.81 112 ARG A N 1
ATOM 918 C CA . ARG A 1 112 ? 2.168 -4.556 -19.472 1.00 55.81 112 ARG A CA 1
ATOM 919 C C . ARG A 1 112 ? 2.625 -3.262 -18.766 1.00 55.81 112 ARG A C 1
ATOM 921 O O . ARG A 1 112 ? 3.782 -3.183 -18.339 1.00 55.81 112 ARG A O 1
ATOM 928 N N . ARG A 1 113 ? 1.738 -2.259 -18.601 1.00 54.53 113 ARG A N 1
ATOM 929 C CA . ARG A 1 113 ? 2.046 -0.972 -17.916 1.00 54.53 113 ARG A CA 1
ATOM 930 C C . ARG A 1 113 ? 2.620 -1.169 -16.524 1.00 54.53 113 ARG A C 1
ATOM 932 O O . ARG A 1 113 ? 3.660 -0.580 -16.212 1.00 54.53 113 ARG A O 1
ATOM 939 N N . LEU A 1 114 ? 2.031 -2.078 -15.751 1.00 60.69 114 LEU A N 1
ATOM 940 C CA . LEU A 1 114 ? 2.564 -2.507 -14.466 1.00 60.69 114 LEU A CA 1
ATOM 941 C C . LEU A 1 114 ? 3.002 -3.980 -14.491 1.00 60.69 114 LEU A C 1
ATOM 943 O O . LEU A 1 114 ? 2.173 -4.863 -14.720 1.00 60.69 114 LEU A O 1
ATOM 947 N N . PRO A 1 115 ? 4.278 -4.273 -14.172 1.00 71.25 115 PRO A N 1
ATOM 948 C CA . PRO A 1 115 ? 4.686 -5.603 -13.736 1.00 71.25 115 PRO A CA 1
ATOM 949 C C . PRO A 1 115 ? 3.809 -6.052 -12.559 1.00 71.25 115 PRO A C 1
ATOM 951 O O . PRO A 1 115 ? 3.577 -5.264 -11.640 1.00 71.25 115 PRO A O 1
ATOM 954 N N . GLU A 1 116 ? 3.364 -7.312 -12.547 1.00 75.00 116 GLU A N 1
ATOM 955 C CA . GLU A 1 116 ? 2.488 -7.880 -11.499 1.00 75.00 116 GLU A CA 1
ATOM 956 C C . GLU A 1 116 ? 3.024 -7.635 -10.084 1.00 75.00 116 GLU A C 1
ATOM 958 O O . GLU A 1 116 ? 2.269 -7.379 -9.150 1.00 75.00 116 GLU A O 1
ATOM 963 N N . PHE A 1 117 ? 4.349 -7.622 -9.937 1.00 75.75 117 PHE A N 1
ATOM 964 C CA . PHE A 1 117 ? 5.001 -7.306 -8.677 1.00 75.75 117 PHE A CA 1
ATOM 965 C C . PHE A 1 117 ? 4.712 -5.878 -8.179 1.00 75.75 117 PHE A C 1
ATOM 967 O O . PHE A 1 117 ? 4.445 -5.677 -6.994 1.00 75.75 117 PHE A O 1
ATOM 974 N N . LYS A 1 118 ? 4.736 -4.880 -9.072 1.00 76.81 118 LYS A N 1
ATOM 975 C CA . LYS A 1 118 ? 4.428 -3.488 -8.710 1.00 76.81 118 LYS A CA 1
ATOM 976 C C . LYS A 1 118 ? 2.952 -3.328 -8.363 1.00 76.81 118 LYS A C 1
ATOM 978 O O . LYS A 1 118 ? 2.649 -2.624 -7.406 1.00 76.81 118 LYS A O 1
ATOM 983 N N . PHE A 1 119 ? 2.064 -4.013 -9.090 1.00 83.88 119 PHE A N 1
ATOM 984 C CA . PHE A 1 119 ? 0.638 -4.069 -8.759 1.00 83.88 119 PHE A CA 1
ATOM 985 C C . PHE A 1 119 ? 0.438 -4.622 -7.342 1.00 83.88 119 PHE A C 1
ATOM 987 O O . PHE A 1 119 ? -0.162 -3.967 -6.494 1.00 83.88 119 PHE A O 1
ATOM 994 N N . TRP A 1 120 ? 1.023 -5.788 -7.063 1.00 87.12 120 TRP A N 1
ATOM 995 C CA . TRP A 1 120 ? 0.925 -6.439 -5.762 1.00 87.12 120 TRP A CA 1
ATOM 996 C C . TRP A 1 120 ? 1.443 -5.552 -4.623 1.00 87.12 120 TRP A C 1
ATOM 998 O O . TRP A 1 120 ? 0.753 -5.354 -3.624 1.00 87.12 120 TRP A O 1
ATOM 1008 N N . TYR A 1 121 ? 2.628 -4.960 -4.790 1.00 85.56 121 TYR A N 1
ATOM 1009 C CA . TYR A 1 121 ? 3.217 -4.074 -3.786 1.00 85.56 121 TYR A CA 1
ATOM 1010 C C . TYR A 1 121 ? 2.337 -2.849 -3.504 1.00 85.56 121 TYR A C 1
ATOM 1012 O O . TYR A 1 121 ? 2.111 -2.493 -2.346 1.00 85.56 121 TYR A O 1
ATOM 1020 N N . SER A 1 122 ? 1.803 -2.224 -4.557 1.00 87.81 122 SER A N 1
ATOM 1021 C CA . SER A 1 122 ? 0.909 -1.072 -4.429 1.00 87.81 122 SER A CA 1
ATOM 1022 C C . SER A 1 122 ? -0.389 -1.436 -3.707 1.00 87.81 122 SER A C 1
ATOM 1024 O O . SER A 1 122 ? -0.847 -0.681 -2.850 1.00 87.81 122 SER A O 1
ATOM 1026 N N . ALA A 1 123 ? -0.945 -2.615 -3.998 1.00 89.50 123 ALA A N 1
ATOM 1027 C CA . ALA A 1 123 ? -2.157 -3.102 -3.357 1.00 89.50 123 ALA A CA 1
ATOM 1028 C C . ALA A 1 123 ? -1.955 -3.388 -1.857 1.00 89.50 123 ALA A C 1
ATOM 1030 O O . ALA A 1 123 ? -2.743 -2.925 -1.032 1.00 89.50 123 ALA A O 1
ATOM 1031 N N . ILE A 1 124 ? -0.863 -4.067 -1.482 1.00 91.12 124 ILE A N 1
ATOM 1032 C CA . ILE A 1 124 ? -0.509 -4.310 -0.072 1.00 91.12 124 ILE A CA 1
ATOM 1033 C C . ILE A 1 124 ? -0.323 -2.989 0.672 1.00 91.12 124 ILE A C 1
ATOM 1035 O O . ILE A 1 124 ? -0.901 -2.797 1.740 1.00 91.12 124 ILE A O 1
ATOM 1039 N N . LYS A 1 125 ? 0.446 -2.056 0.097 1.00 90.56 125 LYS A N 1
ATOM 1040 C CA . LYS A 1 125 ? 0.693 -0.743 0.702 1.00 90.56 125 LYS A CA 1
ATOM 1041 C C . LYS A 1 125 ? -0.617 0.003 0.967 1.00 90.56 125 LYS A C 1
ATOM 1043 O O . LYS A 1 125 ? -0.802 0.519 2.066 1.00 90.56 125 LYS A O 1
ATOM 1048 N N . ALA A 1 126 ? -1.522 0.041 -0.011 1.00 92.75 126 ALA A N 1
ATOM 1049 C CA . ALA A 1 126 ? -2.821 0.688 0.146 1.00 92.75 126 ALA A CA 1
ATOM 1050 C C . ALA A 1 126 ? -3.691 -0.010 1.205 1.00 92.75 126 ALA A C 1
ATOM 1052 O O . ALA A 1 126 ? -4.266 0.675 2.048 1.00 92.75 126 ALA A O 1
ATOM 1053 N N . THR A 1 127 ? -3.718 -1.351 1.226 1.00 91.88 127 THR A N 1
ATOM 1054 C CA . THR A 1 127 ? -4.451 -2.121 2.251 1.00 91.88 127 THR A CA 1
ATOM 1055 C C . THR A 1 127 ? -3.946 -1.803 3.652 1.00 91.88 127 THR A C 1
ATOM 1057 O O . THR A 1 127 ? -4.745 -1.577 4.551 1.00 91.88 127 THR A O 1
ATOM 1060 N N . VAL A 1 128 ? -2.624 -1.765 3.849 1.00 92.38 128 VAL A N 1
ATOM 1061 C CA . VAL A 1 128 ? -2.014 -1.488 5.157 1.00 92.38 128 VAL A CA 1
ATOM 1062 C C . VAL A 1 128 ? -2.339 -0.073 5.623 1.00 92.38 128 VAL A C 1
ATOM 1064 O O . VAL A 1 128 ? -2.700 0.109 6.781 1.00 92.38 128 VAL A O 1
ATOM 1067 N N . ILE A 1 129 ? -2.262 0.921 4.734 1.00 91.44 129 ILE A N 1
ATOM 1068 C CA . ILE A 1 129 ? -2.632 2.303 5.069 1.00 91.44 129 ILE A CA 1
ATOM 1069 C C . ILE A 1 129 ? -4.113 2.373 5.447 1.00 91.44 129 ILE A C 1
ATOM 1071 O O . ILE A 1 129 ? -4.436 2.897 6.507 1.00 91.44 129 ILE A O 1
ATOM 1075 N N . ALA A 1 130 ? -5.002 1.802 4.629 1.00 90.75 130 ALA A N 1
ATOM 1076 C CA . ALA A 1 130 ? -6.433 1.777 4.919 1.00 90.75 130 ALA A CA 1
ATOM 1077 C C . ALA A 1 130 ? -6.729 1.069 6.246 1.00 90.75 130 ALA A C 1
ATOM 1079 O O . ALA A 1 130 ? -7.503 1.581 7.046 1.00 90.75 130 ALA A O 1
ATOM 1080 N N . PHE A 1 131 ? -6.066 -0.058 6.516 1.00 89.88 131 PHE A N 1
ATOM 1081 C CA . PHE A 1 131 ? -6.183 -0.793 7.771 1.00 89.88 131 PHE A CA 1
ATOM 1082 C C . PHE A 1 131 ? -5.751 0.060 8.967 1.00 89.88 131 PHE A C 1
ATOM 1084 O O . PHE A 1 131 ? -6.504 0.159 9.930 1.00 89.88 131 PHE A O 1
ATOM 1091 N N . ILE A 1 132 ? -4.609 0.753 8.890 1.00 90.81 132 ILE A N 1
ATOM 1092 C CA . ILE A 1 132 ? -4.154 1.687 9.934 1.00 90.81 132 ILE A CA 1
ATOM 1093 C C . ILE A 1 132 ? -5.168 2.822 10.134 1.00 90.81 132 ILE A C 1
ATOM 1095 O O . ILE A 1 132 ? -5.500 3.143 11.272 1.00 90.81 132 ILE A O 1
ATOM 1099 N N . CYS A 1 133 ? -5.717 3.383 9.054 1.00 88.81 133 CYS A N 1
ATOM 1100 C CA . CYS A 1 133 ? -6.754 4.413 9.124 1.00 88.81 133 CYS A CA 1
ATOM 1101 C C . CYS A 1 133 ? -8.048 3.941 9.806 1.00 88.81 133 CYS A C 1
ATOM 1103 O O . CYS A 1 133 ? -8.809 4.789 10.244 1.00 88.81 133 CYS A O 1
ATOM 1105 N N . THR A 1 134 ? -8.313 2.633 9.921 1.00 86.56 134 THR A N 1
ATOM 1106 C CA . THR A 1 134 ? -9.478 2.127 10.680 1.00 86.56 134 THR A CA 1
ATOM 1107 C C . THR A 1 134 ? -9.266 2.069 12.198 1.00 86.56 134 THR A C 1
ATOM 1109 O O . THR A 1 134 ? -10.201 1.740 12.927 1.00 86.56 134 THR A O 1
ATOM 1112 N N . PHE A 1 135 ? -8.052 2.342 12.693 1.00 83.75 135 PHE A N 1
ATOM 1113 C CA . PHE A 1 135 ? -7.752 2.380 14.133 1.00 83.75 135 PHE A CA 1
ATOM 1114 C C . PHE A 1 135 ? -7.818 3.782 14.749 1.00 83.75 135 PHE A C 1
ATOM 1116 O O . PHE A 1 135 ? -7.804 3.881 15.975 1.00 83.75 135 PHE A O 1
ATOM 1123 N N . PHE A 1 136 ? -7.870 4.829 13.923 1.00 75.12 136 PHE A N 1
ATOM 1124 C CA . PHE A 1 136 ? -7.998 6.227 14.339 1.00 75.12 136 PHE A CA 1
ATOM 1125 C C . PHE A 1 136 ? -9.408 6.730 14.038 1.00 75.12 136 PHE A C 1
ATOM 1127 O O . PHE A 1 136 ? -9.942 7.478 14.884 1.00 75.12 136 PHE A O 1
#

Organism: Loa loa (NCBI:txid7209)

Sequence (136 aa):
MEDSSDLRDRPSIVSRFFSSLAVKYQYYLDKLTPYSSIRWGIAIAFVILFLWRVVELQGFYIVTYALGIYYLNLFLAFLTPKIDPALDFESEDEDGPTLPSKGSEEFRPFMRRLPEFKFWYSAIKATVIAFICTFF

pLDDT: mean 72.17, std 16.26, range [42.06, 93.19]